Protein AF-A0A2P4T6S7-F1 (afdb_monomer)

Solvent-accessible surface area (backbone atoms only — not comparable to full-atom values): 6516 Å² total; per-residue (Å²): 136,88,80,90,88,82,84,53,74,66,60,58,57,67,38,72,91,44,58,78,35,80,45,78,50,76,51,62,51,78,87,50,45,79,44,70,61,84,64,51,102,91,46,82,57,78,47,77,50,60,91,76,53,76,70,50,76,46,82,42,79,24,72,78,87,66,88,82,80,86,81,80,90,83,86,82,80,81,79,85,79,83,86,86,82,86,88,81,92,131

Structure (mmCIF, N/CA/C/O backbone):
data_AF-A0A2P4T6S7-F1
#
_entry.id   AF-A0A2P4T6S7-F1
#
loop_
_atom_site.group_PDB
_atom_site.id
_atom_site.type_symbol
_atom_site.label_atom_id
_atom_site.label_alt_id
_atom_site.label_comp_id
_atom_site.label_asym_id
_atom_site.label_entity_id
_atom_site.label_seq_id
_atom_site.pdbx_PDB_ins_code
_atom_site.Cartn_x
_atom_site.Cartn_y
_atom_site.Cartn_z
_atom_site.occupancy
_atom_site.B_iso_or_equiv
_atom_site.auth_seq_id
_atom_site.auth_comp_id
_atom_site.auth_asym_id
_atom_site.auth_atom_id
_atom_site.pdbx_PDB_model_num
ATOM 1 N N . MET A 1 1 ? -15.524 -20.131 -15.715 1.00 63.06 1 MET A N 1
ATOM 2 C CA . MET A 1 1 ? -16.084 -19.539 -14.481 1.00 63.06 1 MET A CA 1
ATOM 3 C C . MET A 1 1 ? -15.187 -18.383 -14.088 1.00 63.06 1 MET A C 1
ATOM 5 O O . MET A 1 1 ? -13.989 -18.605 -13.989 1.00 63.06 1 MET A O 1
ATOM 9 N N . TYR A 1 2 ? -15.722 -17.174 -13.927 1.00 71.06 2 TYR A N 1
ATOM 10 C CA . TYR A 1 2 ? -14.951 -16.055 -13.383 1.00 71.06 2 TYR A CA 1
ATOM 11 C C . TYR A 1 2 ? -15.070 -16.079 -11.862 1.00 71.06 2 TYR A C 1
ATOM 13 O O . TYR A 1 2 ? -16.176 -16.033 -11.329 1.00 71.06 2 TYR A O 1
ATOM 21 N N . THR A 1 3 ? -13.945 -16.191 -11.168 1.00 83.44 3 THR A N 1
ATOM 22 C CA . THR A 1 3 ? -13.870 -16.019 -9.716 1.00 83.44 3 THR A CA 1
ATOM 23 C C . THR A 1 3 ? -13.741 -14.538 -9.393 1.00 83.44 3 THR A C 1
ATOM 25 O O . THR A 1 3 ? -12.846 -13.864 -9.901 1.00 83.44 3 THR A O 1
ATOM 28 N N . LEU A 1 4 ? -14.634 -14.035 -8.543 1.00 89.81 4 LEU A N 1
ATOM 29 C CA . LEU A 1 4 ? -14.539 -12.693 -7.983 1.00 89.81 4 LEU A CA 1
ATOM 30 C C . LEU A 1 4 ? -13.520 -12.717 -6.836 1.00 89.81 4 LEU A C 1
ATOM 32 O O . LEU A 1 4 ? -13.726 -13.413 -5.846 1.00 89.81 4 LEU A O 1
ATOM 36 N N . ALA A 1 5 ? -12.420 -11.982 -6.989 1.00 92.81 5 ALA A N 1
ATOM 37 C CA . ALA A 1 5 ? -11.362 -11.853 -5.990 1.00 92.81 5 ALA A CA 1
ATOM 38 C C . ALA A 1 5 ? -11.140 -10.368 -5.686 1.00 92.81 5 ALA A C 1
ATOM 40 O O . ALA A 1 5 ? -10.218 -9.737 -6.198 1.00 92.81 5 ALA A O 1
ATOM 41 N N . TYR A 1 6 ? -12.046 -9.795 -4.900 1.00 93.31 6 TYR A N 1
ATOM 42 C CA . TYR A 1 6 ? -11.963 -8.414 -4.442 1.00 93.31 6 TYR A CA 1
ATOM 43 C C . TYR A 1 6 ? -12.401 -8.320 -2.984 1.00 93.31 6 TYR A C 1
ATOM 45 O O . TYR A 1 6 ? -13.081 -9.202 -2.464 1.00 93.31 6 TYR A O 1
ATOM 53 N N . VAL A 1 7 ? -12.016 -7.220 -2.351 1.00 94.81 7 VAL A N 1
ATOM 54 C CA . VAL A 1 7 ? -12.480 -6.821 -1.024 1.00 94.81 7 VAL A CA 1
ATOM 55 C C . VAL A 1 7 ? -13.069 -5.423 -1.121 1.00 94.81 7 VAL A C 1
ATOM 57 O O . VAL A 1 7 ? -12.631 -4.612 -1.939 1.00 94.81 7 VAL A O 1
ATOM 60 N N . THR A 1 8 ? -14.080 -5.144 -0.310 1.00 94.44 8 THR A N 1
ATOM 61 C CA . THR A 1 8 ? -14.696 -3.822 -0.212 1.00 94.44 8 THR A CA 1
ATOM 62 C C . THR A 1 8 ? -14.170 -3.063 1.003 1.00 94.44 8 THR A C 1
ATOM 64 O O . THR A 1 8 ? -13.592 -3.631 1.931 1.00 94.44 8 THR A O 1
ATOM 67 N N . TYR A 1 9 ? -14.424 -1.756 1.030 1.00 92.75 9 TYR A N 1
ATOM 68 C CA . TYR A 1 9 ? -14.122 -0.913 2.186 1.00 92.75 9 TYR A CA 1
ATOM 69 C C . TYR A 1 9 ? -14.808 -1.408 3.468 1.00 92.75 9 TYR A C 1
ATOM 71 O O . TYR A 1 9 ? -14.236 -1.362 4.555 1.00 92.75 9 TYR A O 1
ATOM 79 N N . GLN A 1 10 ? -16.036 -1.919 3.328 1.00 93.50 10 GLN A N 1
ATOM 80 C CA . GLN A 1 10 ? -16.809 -2.441 4.448 1.00 93.50 10 GLN A CA 1
ATOM 81 C C . GLN A 1 10 ? -16.179 -3.713 5.019 1.00 93.50 10 GLN A C 1
ATOM 83 O O . GLN A 1 10 ? -16.126 -3.861 6.239 1.00 93.50 10 GLN A O 1
ATOM 88 N N . ASP A 1 11 ? -15.645 -4.586 4.160 1.00 93.94 11 ASP A N 1
ATOM 89 C CA . ASP A 1 11 ? -14.955 -5.803 4.596 1.00 93.94 11 ASP A CA 1
ATOM 90 C C . ASP A 1 11 ? -13.723 -5.444 5.435 1.00 93.94 11 ASP A C 1
A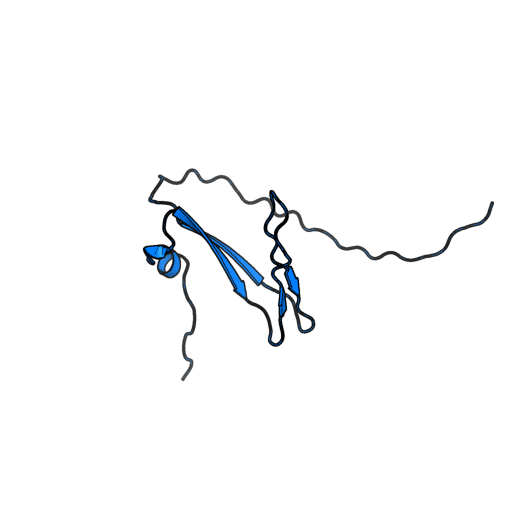TOM 92 O O . ASP A 1 11 ? -13.552 -5.973 6.531 1.00 93.94 11 ASP A O 1
ATOM 96 N N . ILE A 1 12 ? -12.919 -4.472 4.988 1.00 94.75 12 ILE A N 1
ATOM 97 C CA . ILE A 1 12 ? -11.731 -4.003 5.722 1.00 94.75 12 ILE A CA 1
ATOM 98 C C . ILE A 1 12 ? -12.127 -3.395 7.075 1.00 94.75 12 ILE A C 1
ATOM 100 O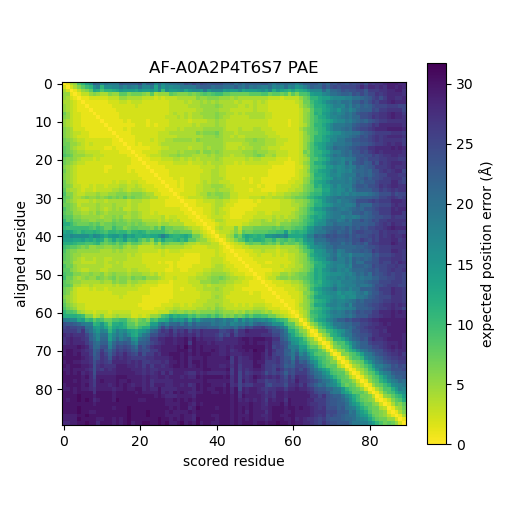 O . ILE A 1 12 ? -11.540 -3.742 8.099 1.00 94.75 12 ILE A O 1
ATOM 104 N N . ARG A 1 13 ? -13.153 -2.532 7.107 1.00 91.81 13 ARG A N 1
ATOM 105 C CA . ARG A 1 13 ? -13.645 -1.908 8.351 1.00 91.81 13 ARG A CA 1
ATOM 106 C C . ARG A 1 13 ? -14.255 -2.900 9.335 1.00 91.81 13 ARG A C 1
ATOM 108 O O . ARG A 1 13 ? -14.244 -2.644 10.537 1.00 91.81 13 ARG A O 1
ATOM 115 N N . SER A 1 14 ? -14.790 -4.017 8.844 1.00 93.12 14 SER A N 1
ATOM 116 C CA . SER A 1 14 ? -15.365 -5.060 9.698 1.00 93.12 14 SER A CA 1
ATOM 117 C C . SER A 1 14 ? -14.313 -5.819 10.519 1.00 93.12 14 SER A C 1
ATOM 119 O O . SER A 1 14 ? -14.644 -6.421 11.543 1.00 93.12 14 SER A O 1
ATOM 121 N N . ILE A 1 15 ? -13.037 -5.761 10.117 1.00 94.25 15 ILE A N 1
ATOM 122 C CA . ILE A 1 15 ? -11.932 -6.422 10.813 1.00 94.25 15 ILE A CA 1
ATOM 123 C C . ILE A 1 15 ? -11.610 -5.650 12.095 1.00 94.25 15 ILE A C 1
ATOM 125 O O . ILE A 1 15 ? -11.013 -4.574 12.070 1.00 94.25 15 ILE A O 1
ATOM 129 N N . GLN 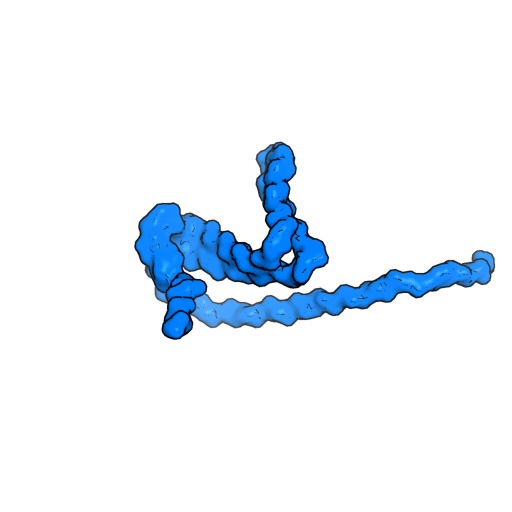A 1 16 ? -11.956 -6.237 13.244 1.00 92.62 16 GLN A N 1
ATOM 130 C CA . GLN A 1 16 ? -11.771 -5.605 14.558 1.00 92.62 16 GLN A CA 1
ATOM 131 C C . GLN A 1 16 ? -10.322 -5.171 14.830 1.00 92.62 16 GLN A C 1
ATOM 133 O O . GLN A 1 16 ? -10.102 -4.136 15.453 1.00 92.62 16 GLN A O 1
ATOM 138 N N . ALA A 1 17 ? -9.337 -5.915 14.319 1.00 94.75 17 ALA A N 1
ATOM 139 C CA . ALA A 1 17 ? -7.918 -5.607 14.493 1.00 94.75 17 ALA A CA 1
ATOM 140 C C . ALA A 1 17 ? -7.480 -4.281 13.843 1.00 94.75 17 ALA A C 1
ATOM 142 O O . ALA A 1 17 ? -6.466 -3.723 14.252 1.00 94.75 17 ALA A O 1
ATOM 143 N N . PHE A 1 18 ? -8.229 -3.772 12.859 1.00 94.06 18 PHE A N 1
ATOM 144 C CA . PHE A 1 18 ? -7.924 -2.515 12.169 1.00 94.06 18 PHE A CA 1
ATOM 145 C C . PHE A 1 18 ? -8.684 -1.311 12.731 1.00 94.06 18 PHE A C 1
ATOM 147 O O . PHE A 1 18 ? -8.497 -0.196 12.254 1.00 94.06 18 PHE A O 1
ATOM 154 N N . GLN A 1 19 ? -9.529 -1.493 13.749 1.00 91.38 19 GLN A N 1
ATOM 155 C CA . GLN A 1 19 ? -10.274 -0.384 14.343 1.00 91.38 19 GLN A CA 1
ATOM 156 C C . GLN A 1 19 ? -9.338 0.699 14.888 1.00 91.38 19 GLN A C 1
ATOM 158 O O . GLN A 1 19 ? -8.361 0.398 15.575 1.00 91.38 19 GLN A O 1
ATOM 163 N N . LYS A 1 20 ? -9.681 1.969 14.622 1.00 88.69 20 LYS A N 1
ATOM 164 C CA . LYS A 1 20 ? -8.912 3.158 15.038 1.00 88.69 20 LYS A CA 1
ATOM 165 C C . LYS A 1 20 ? -7.494 3.207 14.456 1.00 88.69 20 LYS A C 1
ATOM 167 O O . LYS A 1 20 ? -6.635 3.896 15.000 1.00 88.69 20 LYS A O 1
ATOM 172 N N . GLN A 1 21 ? -7.250 2.480 13.370 1.00 93.00 21 GLN A N 1
ATOM 173 C CA . GLN A 1 21 ? -5.994 2.496 12.631 1.00 93.00 21 GLN A CA 1
ATOM 174 C C . GLN A 1 21 ? -6.240 2.941 11.190 1.00 93.00 21 GLN A C 1
ATOM 176 O O . GLN A 1 21 ? -7.350 2.851 10.658 1.00 93.00 21 GLN A O 1
ATOM 181 N N . ILE A 1 22 ? -5.174 3.428 10.565 1.00 92.75 22 ILE A N 1
ATOM 182 C CA . ILE A 1 22 ? -5.141 3.732 9.140 1.00 92.75 22 ILE A CA 1
ATOM 183 C C . ILE A 1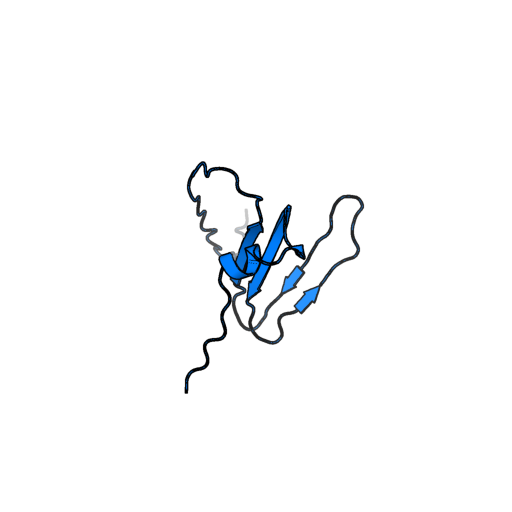 22 ? -4.651 2.481 8.411 1.00 92.75 22 ILE A C 1
ATOM 185 O O . ILE A 1 22 ? -3.570 1.972 8.705 1.00 92.75 22 ILE A O 1
ATOM 189 N N . VAL A 1 23 ? -5.435 2.000 7.448 1.00 95.50 23 VAL A N 1
ATOM 190 C CA . VAL A 1 23 ? -5.059 0.888 6.570 1.00 95.50 23 VAL A CA 1
ATOM 191 C C . VAL A 1 23 ? -4.677 1.446 5.205 1.00 95.50 23 VAL A C 1
ATOM 193 O O . VAL A 1 23 ? -5.452 2.166 4.581 1.00 95.50 23 VAL A O 1
ATOM 196 N N . ILE A 1 24 ? -3.488 1.089 4.725 1.00 95.56 24 ILE A N 1
ATOM 197 C CA . ILE A 1 24 ? -3.004 1.450 3.390 1.00 95.56 24 ILE A CA 1
ATOM 198 C C . ILE A 1 24 ? -2.987 0.176 2.546 1.00 95.56 24 ILE A C 1
ATOM 200 O O . ILE A 1 24 ? -2.198 -0.732 2.804 1.00 95.56 24 ILE A O 1
ATOM 204 N N . ALA A 1 25 ? -3.865 0.093 1.547 1.00 95.94 25 ALA A N 1
ATOM 205 C CA . ALA A 1 25 ? -3.908 -1.025 0.612 1.00 95.94 25 ALA A CA 1
ATOM 206 C C . ALA A 1 25 ? -3.093 -0.683 -0.639 1.00 95.94 25 ALA A C 1
ATOM 208 O O . ALA A 1 25 ? -3.358 0.314 -1.309 1.00 95.94 25 ALA A O 1
ATOM 209 N N . ILE A 1 26 ? -2.103 -1.518 -0.956 1.00 96.31 26 ILE A N 1
ATOM 210 C CA . ILE A 1 26 ? -1.186 -1.314 -2.082 1.00 96.31 26 ILE A CA 1
ATOM 211 C C . ILE A 1 26 ? -1.451 -2.402 -3.121 1.00 96.31 26 ILE A C 1
ATOM 213 O O . ILE A 1 26 ? -1.260 -3.586 -2.844 1.00 96.31 26 ILE A O 1
ATOM 217 N N . LYS A 1 27 ? -1.865 -2.002 -4.326 1.00 95.50 27 LYS A N 1
ATOM 218 C CA . LYS A 1 27 ? -1.983 -2.881 -5.492 1.00 95.50 27 LYS A CA 1
ATOM 219 C C . LYS A 1 27 ? -0.859 -2.534 -6.459 1.00 95.50 27 LYS A C 1
ATOM 221 O O . LYS A 1 27 ? -0.836 -1.457 -7.045 1.00 95.50 27 LYS A O 1
ATOM 226 N N . ALA A 1 28 ? 0.076 -3.457 -6.614 1.00 97.19 28 ALA A N 1
ATOM 227 C CA . ALA A 1 28 ? 1.270 -3.261 -7.417 1.00 97.19 28 ALA A CA 1
ATOM 228 C C . ALA A 1 28 ? 1.471 -4.444 -8.375 1.00 97.19 28 ALA A C 1
ATOM 230 O O . ALA A 1 28 ? 1.010 -5.549 -8.073 1.00 97.19 28 ALA A O 1
ATOM 231 N N . PRO A 1 29 ? 2.142 -4.242 -9.520 1.00 97.38 29 PRO A N 1
ATOM 232 C CA . PRO A 1 29 ? 2.475 -5.334 -10.423 1.00 97.38 29 PRO A CA 1
ATOM 233 C C . PRO A 1 29 ? 3.514 -6.265 -9.783 1.00 97.38 29 PRO A C 1
ATOM 235 O O . PRO A 1 29 ? 4.115 -5.962 -8.744 1.00 97.38 29 PRO A O 1
ATOM 238 N N . GLU A 1 30 ? 3.741 -7.403 -10.431 1.00 93.75 30 GLU A N 1
ATOM 239 C CA . GLU A 1 30 ? 4.775 -8.357 -10.035 1.00 93.75 30 GLU A CA 1
ATOM 240 C C . GLU A 1 30 ? 6.162 -7.701 -9.909 1.00 93.75 30 GLU A C 1
ATOM 242 O O . GLU A 1 30 ? 6.441 -6.661 -10.506 1.00 93.75 30 GLU A O 1
ATOM 247 N N . GLU A 1 31 ? 7.031 -8.316 -9.103 1.00 93.94 31 GLU A N 1
ATOM 248 C CA . GLU A 1 31 ? 8.399 -7.843 -8.826 1.00 93.94 31 GLU A CA 1
ATOM 249 C C . GLU A 1 31 ? 8.501 -6.464 -8.147 1.00 93.94 31 GLU A C 1
ATOM 251 O O . GLU A 1 31 ? 9.597 -5.915 -8.011 1.00 93.94 31 GLU A O 1
ATOM 256 N N . THR A 1 32 ? 7.388 -5.918 -7.649 1.00 96.81 32 THR A N 1
ATOM 257 C CA . THR A 1 32 ? 7.410 -4.721 -6.801 1.00 96.81 32 THR A CA 1
ATOM 258 C C . THR A 1 32 ? 8.173 -4.999 -5.503 1.00 96.81 32 THR A C 1
ATOM 260 O O . THR A 1 32 ? 7.933 -5.996 -4.821 1.00 96.81 32 THR A O 1
ATOM 263 N N . ARG A 1 33 ? 9.094 -4.098 -5.146 1.00 96.88 33 ARG A N 1
ATOM 264 C CA . ARG A 1 33 ? 9.916 -4.188 -3.933 1.00 96.88 33 ARG A CA 1
ATOM 265 C C . ARG A 1 33 ? 9.396 -3.245 -2.860 1.00 96.88 33 ARG A C 1
ATOM 267 O O . ARG A 1 33 ? 9.129 -2.079 -3.148 1.00 96.88 33 ARG A O 1
ATOM 274 N N . LEU A 1 34 ? 9.318 -3.745 -1.629 1.00 96.31 34 LEU A N 1
ATOM 275 C CA . LEU A 1 34 ? 9.034 -2.961 -0.432 1.00 96.31 34 LEU A CA 1
ATOM 276 C C . LEU A 1 34 ? 10.273 -2.961 0.467 1.00 96.31 34 LEU A C 1
ATOM 278 O O . LEU A 1 34 ? 10.754 -4.017 0.872 1.00 96.31 34 LEU A O 1
ATOM 282 N N . GLU A 1 35 ? 10.790 -1.774 0.763 1.00 95.62 35 GLU A N 1
ATOM 283 C CA . GLU A 1 35 ? 11.961 -1.561 1.613 1.00 95.62 35 GLU A CA 1
ATOM 284 C C . GLU A 1 35 ? 11.551 -0.734 2.833 1.00 95.62 35 GLU A C 1
ATOM 286 O O . GLU A 1 35 ? 10.924 0.320 2.703 1.00 95.62 35 GLU A O 1
ATOM 291 N N . ILE A 1 36 ? 11.943 -1.192 4.020 1.00 94.00 36 ILE A N 1
ATOM 292 C CA . ILE A 1 36 ? 11.786 -0.446 5.270 1.00 94.00 36 ILE A CA 1
ATOM 293 C C . ILE A 1 36 ? 13.194 -0.039 5.716 1.00 94.00 36 ILE A C 1
ATOM 295 O O . ILE A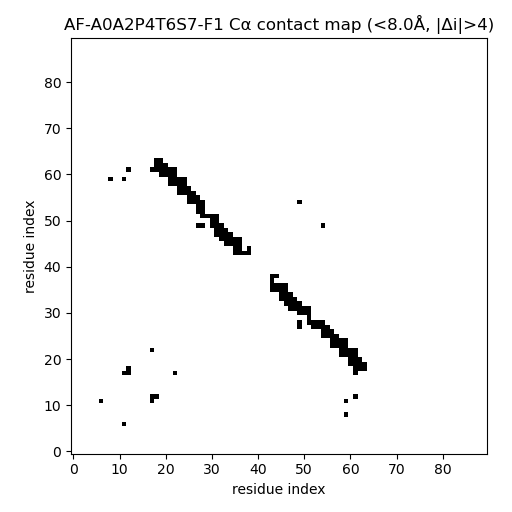 1 36 ? 13.903 -0.860 6.304 1.00 94.00 36 ILE A O 1
ATOM 299 N N . PRO A 1 37 ? 13.667 1.174 5.375 1.00 92.06 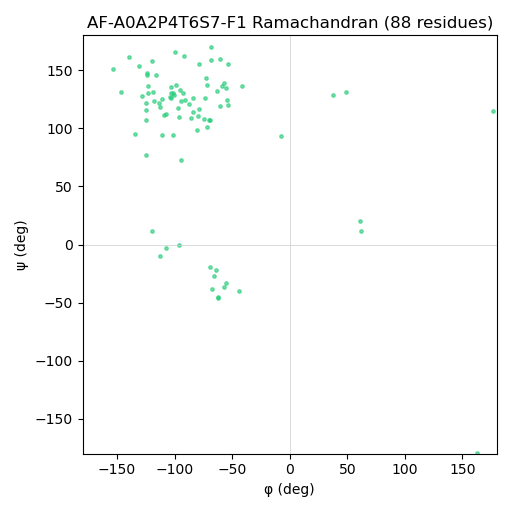37 PRO A N 1
ATOM 300 C CA . PRO A 1 37 ? 14.946 1.669 5.871 1.00 92.06 37 PRO A CA 1
ATOM 301 C C . PRO A 1 37 ? 14.950 1.761 7.401 1.00 92.06 37 PRO A C 1
ATOM 303 O O . PRO A 1 37 ? 13.898 1.851 8.035 1.00 92.06 37 PRO A O 1
ATOM 306 N N . ILE A 1 38 ? 16.152 1.784 7.984 1.00 92.38 38 ILE A N 1
ATOM 307 C CA . ILE A 1 38 ? 16.333 1.953 9.430 1.00 92.38 38 ILE A CA 1
ATOM 308 C C . ILE A 1 38 ? 15.593 3.230 9.869 1.00 92.38 38 ILE A C 1
ATOM 310 O O . ILE A 1 38 ? 15.852 4.296 9.293 1.00 92.38 38 ILE A O 1
ATOM 314 N N . PRO A 1 39 ? 14.674 3.135 10.849 1.00 92.44 39 PRO A N 1
ATOM 315 C CA . PRO A 1 39 ? 13.946 4.291 11.350 1.00 92.44 39 PRO A CA 1
ATOM 316 C C . PRO A 1 39 ? 14.909 5.364 11.852 1.00 92.44 39 PRO A C 1
ATOM 318 O O . PRO A 1 39 ? 15.909 5.059 12.503 1.00 92.44 39 PRO A O 1
ATOM 321 N N . LYS A 1 40 ? 14.598 6.625 11.559 1.00 90.56 40 LYS A N 1
ATOM 322 C CA . LYS A 1 40 ? 15.220 7.759 12.255 1.00 90.56 40 LYS A CA 1
ATOM 323 C C . LYS A 1 40 ? 14.334 8.126 13.445 1.00 90.56 40 LYS A C 1
ATOM 325 O O . LYS A 1 40 ? 13.169 7.737 13.451 1.00 90.56 40 LYS A O 1
ATOM 330 N N . GLU A 1 41 ? 14.877 8.874 14.403 1.00 83.50 41 GLU A N 1
ATOM 331 C CA . GLU A 1 41 ? 14.251 9.155 15.710 1.00 83.50 41 GLU A CA 1
ATOM 332 C C . GLU A 1 41 ? 12.753 9.503 15.626 1.00 83.50 41 GLU A C 1
ATOM 334 O O . GLU A 1 41 ? 11.975 8.930 16.382 1.00 83.50 41 GLU A O 1
ATOM 339 N N . ASP A 1 42 ? 12.330 10.288 14.626 1.00 87.69 42 ASP A N 1
ATOM 340 C CA . ASP A 1 42 ? 10.928 10.716 14.481 1.00 87.69 42 ASP A CA 1
ATOM 341 C C . ASP A 1 42 ? 10.246 10.271 13.174 1.00 87.69 42 ASP A C 1
ATOM 343 O O . ASP A 1 42 ? 9.176 10.772 12.823 1.00 87.69 42 ASP A O 1
ATOM 347 N N . CYS A 1 43 ? 10.848 9.366 12.391 1.00 88.19 43 CYS A N 1
ATOM 348 C CA . CYS A 1 43 ? 10.214 8.918 11.149 1.00 88.19 43 CYS A CA 1
ATOM 349 C C . CYS A 1 43 ? 10.488 7.455 10.798 1.00 88.19 43 CYS A C 1
ATOM 351 O O . CYS A 1 43 ? 11.629 6.991 10.719 1.00 88.19 43 CYS A O 1
ATOM 353 N N . ILE A 1 44 ? 9.402 6.753 10.481 1.00 91.62 44 ILE A N 1
ATOM 354 C CA . ILE A 1 44 ? 9.425 5.461 9.806 1.00 91.62 44 ILE A CA 1
ATOM 355 C C . ILE A 1 44 ? 9.083 5.730 8.346 1.00 91.62 44 ILE A C 1
ATOM 357 O O . ILE A 1 44 ? 8.118 6.430 8.041 1.00 91.62 44 ILE A O 1
ATOM 361 N N . LYS A 1 45 ? 9.893 5.192 7.437 1.00 92.12 45 LYS A N 1
ATOM 362 C CA . LYS A 1 45 ? 9.657 5.298 5.999 1.00 92.12 45 LYS A CA 1
ATOM 363 C C . LYS A 1 45 ? 9.414 3.915 5.433 1.00 92.12 45 LYS A C 1
ATOM 365 O O . LYS A 1 45 ? 10.022 2.944 5.872 1.00 92.12 45 LYS A O 1
ATOM 370 N N . VAL A 1 46 ? 8.551 3.855 4.433 1.00 94.44 46 VAL A N 1
ATOM 371 C CA . VAL A 1 46 ? 8.325 2.665 3.621 1.00 94.44 46 VAL A CA 1
ATOM 372 C C . VAL A 1 46 ? 8.547 3.091 2.179 1.00 94.44 46 VAL A C 1
ATOM 374 O O . VAL A 1 46 ? 7.909 4.030 1.707 1.00 94.44 46 VAL A O 1
ATOM 377 N N . HIS A 1 47 ? 9.484 2.450 1.488 1.00 95.00 47 HIS A N 1
ATOM 378 C CA . HIS A 1 47 ? 9.718 2.687 0.069 1.00 95.00 47 HIS A CA 1
ATOM 379 C C . HIS A 1 47 ? 9.112 1.546 -0.732 1.00 95.00 47 HIS A C 1
ATOM 381 O O . HIS A 1 47 ? 9.440 0.384 -0.503 1.00 95.00 47 HIS A O 1
ATOM 387 N N . VAL A 1 48 ? 8.268 1.884 -1.700 1.00 96.62 48 VAL A N 1
ATOM 388 C CA . VAL A 1 48 ? 7.677 0.920 -2.627 1.00 96.62 48 VAL A CA 1
ATOM 389 C C . VAL A 1 48 ? 8.142 1.279 -4.029 1.00 96.62 48 VAL A C 1
ATOM 391 O O . VAL A 1 48 ? 7.975 2.416 -4.464 1.00 96.62 48 VAL A O 1
ATOM 394 N N . LYS A 1 49 ? 8.778 0.333 -4.720 1.00 96.44 49 LYS A N 1
ATOM 395 C CA . LYS A 1 49 ? 9.373 0.552 -6.043 1.00 96.44 49 LYS A CA 1
ATOM 396 C C . LYS A 1 49 ? 8.886 -0.514 -7.009 1.00 96.44 49 LYS A C 1
ATOM 398 O O . LYS A 1 49 ? 9.033 -1.704 -6.733 1.00 96.44 49 LYS A O 1
ATOM 403 N N . SER A 1 50 ? 8.371 -0.083 -8.154 1.00 96.94 50 SER A N 1
ATOM 404 C CA . SER A 1 50 ? 8.018 -0.961 -9.265 1.00 96.94 50 SER A CA 1
ATOM 405 C C . SER A 1 50 ? 8.737 -0.536 -10.540 1.00 96.94 50 SER A C 1
ATOM 407 O O . SER A 1 50 ? 8.963 0.649 -10.767 1.00 96.94 50 SER A O 1
ATOM 409 N N . THR A 1 51 ? 9.099 -1.514 -11.365 1.00 95.94 51 THR A N 1
ATOM 410 C CA . THR A 1 51 ? 9.708 -1.322 -12.690 1.00 95.94 51 THR A CA 1
ATOM 411 C C . THR A 1 51 ? 8.792 -1.776 -13.826 1.00 95.94 51 THR A C 1
ATOM 413 O O . THR A 1 51 ? 9.094 -1.522 -14.989 1.00 95.94 51 THR A O 1
ATOM 416 N N . LYS A 1 52 ? 7.683 -2.456 -13.504 1.00 95.44 52 LYS A N 1
ATOM 417 C CA . LYS A 1 52 ? 6.787 -3.110 -14.471 1.00 95.44 52 LYS A CA 1
ATOM 418 C C . LYS A 1 52 ? 5.452 -2.390 -14.666 1.00 95.44 52 LYS A C 1
ATOM 420 O O . LYS A 1 52 ? 4.650 -2.815 -15.491 1.00 95.44 52 LYS A O 1
ATOM 425 N N . GLY A 1 53 ? 5.198 -1.314 -13.925 1.00 94.94 53 GLY A N 1
ATOM 426 C CA . GLY A 1 53 ? 3.971 -0.539 -14.059 1.00 94.94 53 GLY A CA 1
ATOM 427 C C . GLY A 1 53 ? 3.690 0.369 -12.863 1.00 94.94 53 GLY A C 1
ATOM 428 O O . GLY A 1 53 ? 4.482 0.413 -11.918 1.00 94.94 53 GLY A O 1
ATOM 429 N N . PRO A 1 54 ? 2.566 1.101 -12.905 1.00 96.88 54 PRO A N 1
ATOM 430 C CA . PRO A 1 54 ? 2.143 1.966 -11.814 1.00 96.88 54 PRO A CA 1
ATOM 431 C C . PRO A 1 54 ? 1.724 1.159 -10.580 1.00 96.88 54 PRO A C 1
ATOM 433 O O . PRO A 1 54 ? 1.361 -0.015 -10.669 1.00 96.88 54 PRO A O 1
ATOM 436 N N . ILE A 1 55 ? 1.754 1.819 -9.425 1.00 97.62 55 ILE A N 1
ATOM 437 C CA . ILE A 1 55 ? 1.272 1.284 -8.153 1.00 97.62 55 ILE A CA 1
ATOM 438 C C . ILE A 1 55 ? 0.013 2.060 -7.779 1.00 97.62 55 ILE A C 1
ATOM 440 O O . ILE A 1 55 ? 0.055 3.284 -7.681 1.00 97.62 55 ILE A O 1
ATOM 444 N N . ASP A 1 56 ? -1.081 1.349 -7.530 1.00 96.69 56 ASP A N 1
ATOM 445 C CA . ASP A 1 56 ? -2.299 1.940 -6.990 1.00 96.69 56 ASP A CA 1
ATOM 446 C C . ASP A 1 56 ? -2.279 1.838 -5.462 1.00 96.69 56 ASP A C 1
ATOM 448 O O . ASP A 1 56 ? -2.051 0.762 -4.898 1.00 96.69 56 ASP A O 1
ATOM 452 N N . VAL A 1 57 ? -2.537 2.954 -4.783 1.00 96.56 57 VAL A N 1
ATOM 453 C CA . VAL A 1 57 ? -2.557 3.033 -3.319 1.00 96.56 57 VAL A CA 1
ATOM 454 C C . VAL A 1 57 ? -3.908 3.563 -2.866 1.00 96.56 57 VAL A C 1
ATOM 456 O O . VAL A 1 57 ? -4.378 4.586 -3.358 1.00 96.56 57 VAL A O 1
ATOM 459 N N . TYR A 1 58 ? -4.522 2.871 -1.912 1.00 95.62 58 TYR A N 1
ATOM 460 C CA . TYR A 1 58 ? -5.819 3.225 -1.350 1.00 95.62 58 TYR A CA 1
ATOM 461 C C . TYR A 1 58 ? -5.698 3.407 0.160 1.00 95.62 58 TYR A C 1
ATOM 463 O O . TYR A 1 58 ? -5.070 2.594 0.842 1.00 95.62 58 TYR A O 1
ATOM 471 N N . LEU A 1 59 ? -6.328 4.458 0.677 1.00 94.94 59 LEU A N 1
ATOM 472 C CA . LEU A 1 59 ? -6.366 4.772 2.099 1.00 94.94 59 LEU A CA 1
ATOM 473 C C . LEU A 1 59 ? -7.722 4.379 2.685 1.00 94.94 59 LEU A C 1
ATOM 475 O O . LEU A 1 59 ? -8.767 4.734 2.142 1.00 94.94 59 LEU A O 1
ATOM 479 N N . CYS A 1 60 ? -7.696 3.656 3.799 1.00 93.00 60 CYS A N 1
ATOM 480 C CA . CYS A 1 60 ? -8.877 3.302 4.565 1.00 93.00 60 CYS A CA 1
ATOM 481 C C . CYS A 1 60 ? -8.727 3.739 6.015 1.00 93.00 60 CYS A C 1
ATOM 483 O O . CYS A 1 60 ? -7.999 3.133 6.802 1.00 93.00 60 CYS A O 1
ATOM 485 N N . GLU A 1 61 ? -9.467 4.782 6.366 1.00 91.62 61 GLU A N 1
ATOM 486 C CA . GLU A 1 61 ? -9.632 5.240 7.735 1.00 91.62 61 GLU A CA 1
ATOM 487 C C . GLU A 1 61 ? -10.736 4.419 8.400 1.00 91.62 61 GLU A C 1
ATOM 489 O O . GLU A 1 61 ? -11.910 4.451 8.010 1.00 91.62 61 GLU A O 1
ATOM 494 N N . VAL A 1 62 ? -10.350 3.636 9.405 1.00 85.62 62 VAL A N 1
ATOM 495 C CA . VAL A 1 62 ? -11.283 2.799 10.157 1.00 85.62 62 VAL A CA 1
ATOM 496 C C . VAL A 1 62 ? -11.729 3.564 11.404 1.00 85.62 62 VAL A C 1
ATOM 498 O O . VAL A 1 62 ? -11.308 3.277 12.528 1.00 85.62 62 VAL A O 1
ATOM 501 N N . GLU A 1 63 ? -12.575 4.576 11.199 1.00 76.69 63 GLU A N 1
ATOM 502 C CA . GLU A 1 63 ? -13.221 5.294 12.299 1.00 76.69 63 GLU A CA 1
ATOM 503 C C . GLU A 1 63 ? -14.316 4.446 12.961 1.00 76.69 63 GLU A C 1
ATOM 505 O O . GLU A 1 63 ? -15.063 3.711 12.303 1.00 76.69 63 GLU A O 1
ATOM 510 N N . GLN A 1 64 ? -14.429 4.587 14.284 1.00 61.31 64 GLN A N 1
ATOM 511 C CA . GLN A 1 64 ? -15.577 4.120 15.054 1.00 61.31 64 GLN A CA 1
ATOM 512 C C . GLN A 1 64 ? -16.681 5.171 14.884 1.00 61.31 64 GLN A C 1
ATOM 514 O O . GLN A 1 64 ? -16.489 6.292 15.345 1.00 61.31 64 GLN A O 1
ATOM 519 N N . ASP A 1 65 ? -17.749 4.812 14.161 1.00 58.44 65 ASP A N 1
ATOM 520 C CA . ASP A 1 65 ? -18.885 5.647 13.735 1.00 58.44 65 ASP A CA 1
ATOM 521 C C . ASP A 1 65 ? -18.926 7.059 14.339 1.00 58.44 65 ASP A C 1
ATOM 523 O O . ASP A 1 65 ? -19.478 7.292 15.417 1.00 58.44 65 ASP A O 1
ATOM 527 N N . ARG A 1 66 ? -18.357 8.022 13.610 1.00 58.38 66 ARG A N 1
ATOM 528 C CA . ARG A 1 66 ? -18.691 9.437 13.767 1.00 58.38 66 ARG A CA 1
ATOM 529 C C . ARG A 1 66 ? -19.693 9.800 12.670 1.00 58.38 66 ARG A C 1
ATOM 531 O O . ARG A 1 66 ? -19.525 9.350 11.534 1.00 58.38 66 ARG A O 1
ATOM 538 N N . PRO A 1 67 ? -20.757 10.566 12.971 1.00 49.97 67 PRO A N 1
ATOM 539 C CA . PRO A 1 67 ? -21.664 11.043 11.938 1.00 49.97 67 PRO A CA 1
ATOM 540 C C . PRO A 1 67 ? -20.864 11.914 10.963 1.00 49.97 67 PRO A C 1
ATOM 542 O O . PRO A 1 67 ? -20.247 12.895 11.366 1.00 49.97 67 PRO A O 1
ATOM 545 N N . ALA A 1 68 ? -20.827 11.482 9.704 1.00 51.34 68 ALA A N 1
ATOM 546 C CA . ALA A 1 68 ? -20.031 12.067 8.637 1.00 51.34 68 ALA A CA 1
ATOM 547 C C . ALA A 1 68 ? -20.290 13.572 8.484 1.00 51.34 68 ALA A C 1
ATOM 549 O O . ALA A 1 68 ? -21.403 13.959 8.131 1.00 51.34 68 ALA A O 1
ATOM 550 N N . ASP A 1 69 ? -19.252 14.391 8.655 1.00 45.75 69 ASP A N 1
ATOM 551 C CA . ASP A 1 69 ? -19.198 15.693 7.999 1.00 45.75 69 ASP A CA 1
ATOM 552 C C . ASP A 1 69 ? -18.356 15.536 6.730 1.00 45.75 69 ASP A C 1
ATOM 554 O O . ASP A 1 69 ? -17.211 15.081 6.757 1.00 45.75 69 ASP A O 1
ATOM 558 N N . ARG A 1 70 ? -18.994 15.766 5.586 1.00 55.66 70 ARG A N 1
ATOM 559 C CA . ARG A 1 70 ? -18.451 15.517 4.251 1.00 55.66 70 ARG A CA 1
ATOM 560 C C . ARG A 1 70 ? -17.864 16.818 3.727 1.00 55.66 70 ARG A C 1
ATOM 562 O O . ARG A 1 70 ? -18.636 17.665 3.294 1.00 55.66 70 ARG A O 1
ATOM 569 N N . THR A 1 71 ? -16.540 16.914 3.617 1.00 41.44 71 THR A N 1
ATOM 570 C CA . THR A 1 71 ? -15.919 18.001 2.841 1.00 41.44 71 THR A CA 1
ATOM 571 C C . THR A 1 71 ? -14.810 17.469 1.932 1.00 41.44 71 THR A C 1
ATOM 573 O O . THR A 1 71 ? -13.690 17.230 2.360 1.00 41.44 71 THR A O 1
ATOM 576 N N . SER A 1 72 ? -15.244 17.213 0.692 1.00 50.22 72 SER A N 1
ATOM 577 C CA . SER A 1 72 ? -14.599 17.370 -0.626 1.00 50.22 72 SER A CA 1
ATOM 578 C C . SER A 1 72 ? -13.107 17.075 -0.855 1.00 50.22 72 SER A C 1
ATOM 580 O O . SER A 1 72 ? -12.222 17.657 -0.241 1.00 50.22 72 SER A O 1
ATOM 582 N N . GLU A 1 73 ? -12.904 16.257 -1.897 1.00 50.25 73 GLU A N 1
ATOM 583 C CA . GLU A 1 73 ? -11.702 16.051 -2.712 1.00 50.25 73 GLU A CA 1
ATOM 584 C C . GLU A 1 73 ? -10.961 17.352 -3.062 1.00 50.25 73 GLU A C 1
ATOM 586 O O . GLU A 1 73 ? -11.585 18.291 -3.554 1.00 50.25 73 GLU A O 1
ATOM 591 N N . ASP A 1 74 ? -9.628 17.338 -2.955 1.00 40.50 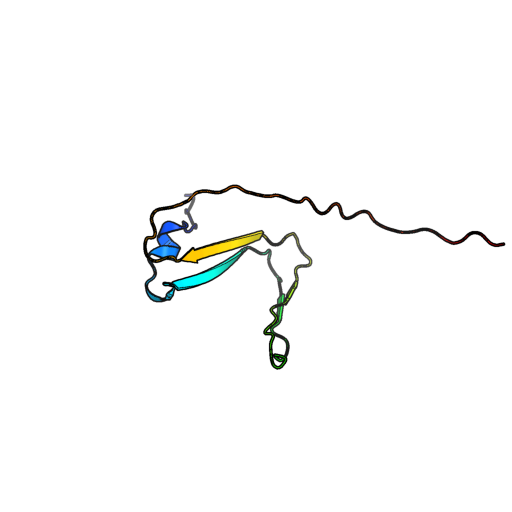74 ASP A N 1
ATOM 592 C CA . ASP A 1 74 ? -8.776 18.162 -3.811 1.00 40.50 74 ASP A CA 1
ATOM 593 C C . ASP A 1 74 ? -7.750 17.261 -4.512 1.00 40.50 74 ASP A C 1
ATOM 595 O O . ASP A 1 74 ? -6.955 16.555 -3.885 1.00 40.50 74 ASP A O 1
ATOM 599 N N . LYS A 1 75 ? -7.866 17.199 -5.839 1.00 46.19 75 LYS A N 1
ATOM 600 C CA . LYS A 1 75 ? -6.994 16.443 -6.739 1.00 46.19 75 LYS A CA 1
ATOM 601 C C . LYS A 1 75 ? -6.031 17.436 -7.370 1.00 46.19 75 LYS A C 1
ATOM 603 O O . LYS A 1 75 ? -6.344 17.993 -8.419 1.00 46.19 75 LYS A O 1
ATOM 608 N N . GLU A 1 76 ? -4.850 17.610 -6.793 1.00 40.31 76 GLU A N 1
ATOM 609 C CA . GLU A 1 76 ? -3.763 18.265 -7.518 1.00 40.31 76 GLU A CA 1
ATOM 610 C C . GLU A 1 76 ? -3.010 17.238 -8.368 1.00 40.31 76 GLU A C 1
ATOM 612 O O . GLU A 1 76 ? -2.304 16.350 -7.885 1.00 40.31 76 GLU A O 1
ATOM 617 N N . ALA A 1 77 ? -3.215 17.351 -9.679 1.00 36.75 77 ALA A N 1
ATOM 618 C CA . ALA A 1 77 ? -2.434 16.670 -10.691 1.00 36.75 77 ALA A CA 1
ATOM 619 C C . ALA A 1 77 ? -1.022 17.276 -10.730 1.00 36.75 77 ALA A C 1
ATOM 621 O O . ALA A 1 77 ? -0.822 18.377 -11.236 1.00 36.75 77 ALA A O 1
ATOM 622 N N . VAL A 1 78 ? -0.030 16.538 -10.228 1.00 38.72 78 VAL A N 1
ATOM 623 C CA . VAL A 1 78 ? 1.389 16.827 -10.474 1.00 38.72 78 VAL A CA 1
ATOM 624 C C . VAL A 1 78 ? 1.702 16.474 -11.928 1.00 38.72 78 VAL A C 1
ATOM 626 O O . VAL A 1 78 ? 1.872 15.309 -12.291 1.00 38.72 78 VAL A O 1
ATOM 629 N N . THR A 1 79 ? 1.764 17.495 -12.779 1.00 33.69 79 THR A N 1
ATOM 630 C CA . THR A 1 79 ? 2.366 17.403 -14.109 1.00 33.69 79 THR A CA 1
ATOM 631 C C . THR A 1 79 ? 3.873 17.240 -13.941 1.00 33.69 79 THR A C 1
ATOM 633 O O . THR A 1 79 ? 4.573 18.167 -13.541 1.00 33.69 79 THR A O 1
ATOM 636 N N . SER A 1 80 ? 4.379 16.037 -14.207 1.00 40.25 80 SER A N 1
ATOM 637 C CA . SER A 1 80 ? 5.814 15.800 -14.363 1.00 40.25 80 SER A CA 1
ATOM 638 C C . SER A 1 80 ? 6.212 16.226 -15.773 1.00 40.25 80 SER A C 1
ATOM 640 O O . SER A 1 80 ? 6.003 15.466 -16.716 1.00 40.25 80 SER A O 1
ATOM 642 N N . GLU A 1 81 ? 6.752 17.435 -15.925 1.00 44.88 81 GLU A N 1
ATOM 643 C CA . GLU A 1 81 ? 7.427 17.839 -17.158 1.00 44.88 81 GLU A CA 1
ATOM 644 C C . GLU A 1 81 ? 8.947 17.747 -16.987 1.00 44.88 81 GLU A C 1
ATOM 646 O O . GLU A 1 81 ? 9.542 18.183 -16.004 1.00 44.88 81 GLU A O 1
ATOM 651 N N . THR A 1 82 ? 9.531 17.061 -17.960 1.00 34.16 82 THR A N 1
ATOM 652 C CA . THR A 1 82 ? 10.921 16.657 -18.131 1.00 34.16 82 THR A CA 1
ATOM 653 C C . THR A 1 82 ? 11.814 17.845 -18.508 1.00 34.16 82 THR A C 1
ATOM 655 O O . THR A 1 82 ? 11.572 18.485 -19.524 1.00 34.16 82 THR A O 1
ATOM 658 N N . GLU A 1 83 ? 12.897 18.089 -17.762 1.00 46.50 83 GLU A N 1
ATOM 659 C CA . GLU A 1 83 ? 14.096 18.752 -18.310 1.00 46.50 83 GLU A CA 1
ATOM 660 C C . GLU A 1 83 ? 14.810 17.772 -19.255 1.00 46.50 83 GLU A C 1
ATOM 662 O O . GLU A 1 83 ? 14.924 16.589 -18.908 1.00 46.50 83 GLU A O 1
ATOM 667 N N . PRO A 1 84 ? 15.302 18.203 -20.436 1.00 45.66 84 PRO A N 1
ATOM 668 C CA . PRO A 1 84 ? 16.627 18.848 -20.452 1.00 45.66 84 PRO A CA 1
ATOM 669 C C . PRO A 1 84 ? 16.866 19.844 -21.608 1.00 45.66 84 PRO A C 1
ATOM 671 O O . PRO A 1 84 ? 16.379 19.612 -22.712 1.00 45.66 84 PRO A O 1
ATOM 674 N N . SER A 1 85 ? 17.717 20.870 -21.432 1.00 38.06 85 SER A N 1
ATOM 675 C CA . SER A 1 85 ? 18.778 21.241 -22.411 1.00 38.06 85 SER A CA 1
ATOM 676 C C . SER A 1 85 ? 19.584 22.511 -22.047 1.00 38.06 85 SER A C 1
ATOM 678 O O . SER A 1 85 ? 19.051 23.608 -22.070 1.00 38.06 85 SER A O 1
ATOM 680 N N . VAL A 1 86 ? 20.889 22.304 -21.787 1.00 53.72 86 VAL A N 1
ATOM 681 C CA . VAL A 1 86 ? 22.107 23.054 -22.220 1.00 53.72 86 VAL A CA 1
ATOM 682 C C . VAL A 1 86 ? 22.153 24.604 -22.081 1.00 53.72 86 VAL A C 1
ATOM 684 O O . VAL A 1 86 ? 21.260 25.291 -22.563 1.00 53.72 86 VAL A O 1
ATOM 687 N N . PRO A 1 87 ? 23.238 25.186 -21.510 1.00 50.94 87 PRO A N 1
ATOM 688 C CA . PRO A 1 87 ? 23.341 26.626 -21.244 1.00 50.94 87 PRO A CA 1
ATOM 689 C C . PRO A 1 87 ? 23.699 27.451 -22.496 1.00 50.94 87 PRO A C 1
ATOM 691 O O . PRO A 1 87 ? 24.384 26.932 -23.381 1.00 50.94 87 PRO A O 1
ATOM 694 N N . PRO A 1 88 ? 23.347 28.749 -22.546 1.00 52.50 88 PRO A N 1
ATOM 695 C CA . PRO A 1 88 ? 24.038 29.724 -23.378 1.00 52.50 88 PRO A CA 1
ATOM 696 C C . PRO A 1 88 ? 25.116 30.476 -22.580 1.00 52.50 88 PRO A C 1
ATOM 698 O O . PRO A 1 88 ? 24.873 30.941 -21.466 1.00 52.50 88 PRO A O 1
ATOM 701 N N . ASP A 1 89 ? 26.298 30.575 -23.188 1.00 49.25 89 ASP A N 1
ATOM 702 C CA . ASP A 1 89 ? 27.390 31.486 -22.842 1.00 49.25 89 ASP A CA 1
ATOM 703 C C . ASP A 1 89 ? 26.937 32.961 -22.835 1.00 49.25 89 ASP A C 1
ATOM 705 O O . ASP A 1 89 ? 26.309 33.403 -23.798 1.00 49.25 89 ASP A O 1
ATOM 709 N N . GLU A 1 90 ? 27.336 33.718 -21.804 1.00 47.03 90 GLU A N 1
ATOM 710 C CA . GLU A 1 90 ? 27.940 35.064 -21.918 1.00 47.03 90 GLU A CA 1
ATOM 711 C C . GLU A 1 90 ? 28.773 35.389 -20.664 1.00 47.03 90 GLU A C 1
ATOM 713 O O . GLU A 1 90 ? 28.261 35.192 -19.535 1.00 47.03 90 GLU A O 1
#

Secondary structure (DSSP, 8-state):
-PPP----HHHHHH-GGGTTSEEEEEE--TT-EEE-PPPBTTB---EEE-SSS--EEEEEE--S-PPPP-----------PPP---PPP-

Foldseek 3Di:
DDDDDDDDLVNVLVPPVCAQHKDKDKDDDPPWDWDFPDDDPPDTDIDIDDDPDDMDIDIHGNYDDDPDDDDDDDDDDPDDDDDDDDDDDD

Sequence (90 aa):
MYTLAYVTYQDIRSIQAFQKQIVIAIKAPEETRLEIPIPKEDCIKVHVKSTKGPIDVYLCEVEQDRPADRTSEDKEAVTSETEPSVPPDE

pLDDT: mean 78.76, std 21.92, range [33.69, 97.62]

Nearest PDB structures (foldseek):
  5tuv-assembly3_B  TM=8.224E-01  e=2.807E-03  Homo sapiens
  1zor-assembly1_B  TM=3.079E-01  e=4.382E+00  Thermotoga maritima MSB8
  4aou-assembly1_A-2  TM=2.5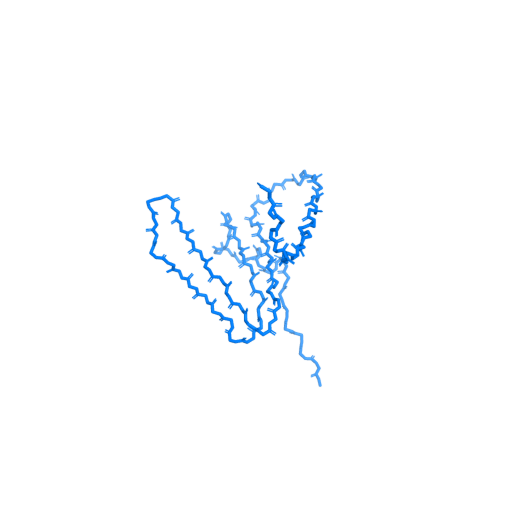48E-01  e=9.081E+00  Acetivibrio thermocellus

Organism: Bambusicola thoracicus (NCBI:txid9083)

Radius of gyration: 19.9 Å; Cα contacts (8 Å, |Δi|>4): 84; chains: 1; bounding box: 50×55×39 Å

InterPro domains:
  IPR015633 E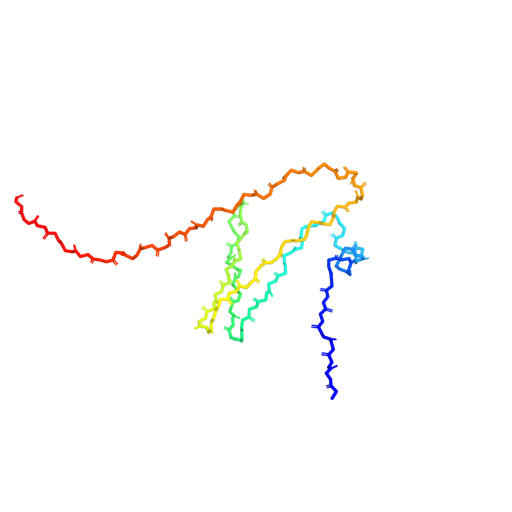2F Family [PTHR12081] (4-83)
  IPR032198 E2F transcription factor, CC-MB domain [PF16421] (4-61)
  IPR032198 E2F transcription factor, CC-MB domain [cd14660] (4-63)
  IPR037241 E2F-DP heterodimerization region [SSF144074] (3-61)

Mean predicted aligned error: 13.46 Å